Protein AF-A0A5K1E242-F1 (afdb_monomer_lite)

Foldseek 3Di:
DPVVVVVVVCVVQVVDADPPDRDRPDPVVVVVVVVVVVVVVVVVVVVVCVVDPVVVVVVVVVVVVD

Structure (mmCIF, N/CA/C/O backbone):
data_AF-A0A5K1E242-F1
#
_entry.id   AF-A0A5K1E242-F1
#
loop_
_atom_site.group_PDB
_atom_site.id
_atom_site.type_symbol
_atom_site.label_atom_id
_atom_site.label_alt_id
_atom_site.label_comp_id
_atom_site.label_asym_id
_atom_site.label_entity_id
_atom_site.label_seq_id
_atom_site.pdbx_PDB_ins_code
_atom_site.Cartn_x
_atom_site.Cartn_y
_atom_site.Cartn_z
_atom_site.occupancy
_atom_site.B_iso_or_equiv
_atom_site.auth_seq_id
_atom_site.auth_comp_id
_atom_site.auth_asym_id
_atom_site.auth_atom_id
_atom_site.pdbx_PDB_model_num
ATOM 1 N N . MET A 1 1 ? 3.771 -15.415 8.030 1.00 58.16 1 MET A N 1
ATOM 2 C CA . MET A 1 1 ? 3.932 -15.057 9.460 1.00 58.16 1 MET A CA 1
ATOM 3 C C . MET A 1 1 ? 3.160 -13.804 9.902 1.00 58.16 1 MET A C 1
ATOM 5 O O . MET A 1 1 ? 3.026 -13.610 11.097 1.00 58.16 1 MET A O 1
ATOM 9 N N . ILE A 1 2 ? 2.581 -12.994 9.003 1.00 64.38 2 ILE A N 1
ATOM 10 C CA . ILE A 1 2 ? 1.919 -11.723 9.379 1.00 64.38 2 ILE A CA 1
ATOM 11 C C . ILE A 1 2 ? 0.409 -11.900 9.653 1.00 64.38 2 ILE A C 1
ATOM 13 O O . ILE A 1 2 ? -0.117 -11.369 10.626 1.00 64.38 2 ILE A O 1
ATOM 17 N N . VAL A 1 3 ? -0.280 -12.724 8.851 1.00 72.25 3 VAL A N 1
ATOM 18 C CA . VAL A 1 3 ? -1.744 -12.925 8.932 1.00 72.25 3 VAL A CA 1
ATOM 19 C C . VAL A 1 3 ? -2.187 -13.560 10.257 1.00 72.25 3 VAL A C 1
ATOM 21 O O . VAL A 1 3 ? -3.184 -13.143 10.836 1.00 72.25 3 VAL A O 1
ATOM 24 N N . GLY A 1 4 ? -1.425 -14.530 10.775 1.00 74.12 4 GLY A N 1
ATOM 25 C CA . GLY A 1 4 ? -1.753 -15.206 12.036 1.00 74.12 4 GLY A CA 1
ATOM 26 C C . GLY A 1 4 ? -1.650 -14.290 13.260 1.00 74.12 4 GLY A C 1
ATOM 27 O O . 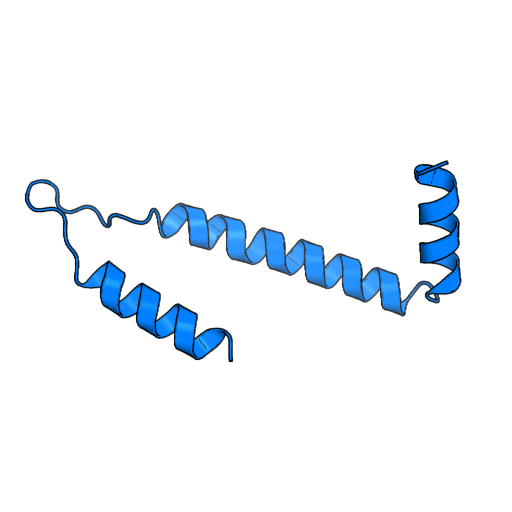GLY A 1 4 ? -2.533 -14.314 14.111 1.00 74.12 4 GLY A O 1
ATOM 28 N N . ALA A 1 5 ? -0.622 -13.435 13.313 1.00 71.25 5 ALA A N 1
ATOM 29 C CA . ALA A 1 5 ? -0.423 -12.476 14.402 1.00 71.25 5 ALA A CA 1
ATOM 30 C C . ALA A 1 5 ? -1.439 -11.320 14.358 1.00 71.25 5 ALA A C 1
ATOM 32 O O . ALA A 1 5 ? -1.945 -10.893 15.396 1.00 71.25 5 ALA A O 1
ATOM 33 N N . ALA A 1 6 ? -1.791 -10.838 13.161 1.00 66.31 6 ALA A N 1
ATOM 34 C CA . ALA A 1 6 ? -2.854 -9.848 12.997 1.00 66.31 6 ALA A CA 1
ATOM 35 C C . ALA A 1 6 ? -4.216 -10.425 13.420 1.00 66.31 6 ALA A C 1
ATOM 37 O O . ALA A 1 6 ? -4.935 -9.799 14.197 1.00 66.31 6 ALA A O 1
ATOM 38 N N . GLY A 1 7 ? -4.535 -11.653 12.994 1.00 70.81 7 GLY A N 1
ATOM 39 C CA . GLY A 1 7 ? -5.780 -12.333 13.355 1.00 70.81 7 GLY A CA 1
ATOM 40 C C . GLY A 1 7 ? -5.924 -12.574 14.859 1.00 70.81 7 GLY A C 1
ATOM 41 O O . GLY A 1 7 ? -6.985 -12.302 15.420 1.00 70.81 7 GLY A O 1
ATOM 42 N N . SER A 1 8 ? -4.855 -13.006 15.541 1.00 68.69 8 SER A N 1
ATOM 43 C CA . SER A 1 8 ? -4.886 -13.183 16.998 1.00 68.69 8 SER A CA 1
ATOM 44 C C . SER A 1 8 ? -5.059 -11.851 17.723 1.00 68.69 8 SER A C 1
ATOM 46 O O . SER A 1 8 ? -5.869 -11.753 18.639 1.00 68.69 8 SER A O 1
ATOM 48 N N . THR A 1 9 ? -4.359 -10.804 17.289 1.00 66.81 9 THR A N 1
ATOM 49 C CA . THR A 1 9 ? -4.434 -9.477 17.919 1.00 66.81 9 THR A CA 1
ATOM 50 C C . THR A 1 9 ? -5.820 -8.857 17.745 1.00 66.81 9 THR A C 1
ATOM 52 O O . THR A 1 9 ? -6.366 -8.323 18.706 1.00 66.81 9 THR A O 1
ATOM 55 N N . VAL A 1 10 ? -6.435 -8.997 16.566 1.00 63.84 10 VAL A N 1
ATOM 56 C CA . VAL A 1 10 ? -7.822 -8.579 16.307 1.00 63.84 10 VAL A CA 1
ATOM 57 C C . VAL A 1 10 ? -8.798 -9.379 17.169 1.00 63.84 10 VAL A C 1
ATOM 59 O O . VAL A 1 10 ? -9.645 -8.781 17.823 1.00 63.84 10 VAL A O 1
ATOM 62 N N . TYR A 1 11 ? -8.648 -10.704 17.256 1.00 64.62 11 TYR A N 1
ATOM 63 C CA . TYR A 1 11 ? -9.522 -11.553 18.072 1.00 64.62 11 TYR A CA 1
ATOM 64 C C . TYR A 1 11 ? -9.443 -11.234 19.575 1.00 64.62 11 TYR A C 1
ATOM 66 O O . TYR A 1 11 ? -10.469 -11.199 20.259 1.00 64.62 11 TYR A O 1
ATOM 74 N N . TYR A 1 12 ? -8.242 -10.953 20.089 1.00 64.00 12 TYR A N 1
ATOM 75 C CA . TYR A 1 12 ? -8.050 -10.527 21.477 1.00 64.00 12 TYR A CA 1
ATOM 76 C C . TYR A 1 12 ? -8.585 -9.106 21.731 1.00 64.00 12 TYR A C 1
ATOM 78 O O . TYR A 1 12 ? -9.264 -8.897 22.735 1.00 64.00 12 TYR A O 1
ATOM 86 N N . ASN A 1 13 ? -8.357 -8.151 20.819 1.00 64.19 13 ASN A N 1
ATOM 87 C CA . ASN A 1 13 ? -8.836 -6.769 20.971 1.00 64.19 13 ASN A CA 1
ATOM 88 C C . ASN A 1 13 ? -10.360 -6.632 20.787 1.00 64.19 13 ASN A C 1
ATOM 90 O O . ASN A 1 13 ? -10.969 -5.810 21.461 1.00 64.19 13 ASN A O 1
ATOM 94 N N . LEU A 1 14 ? -11.007 -7.477 19.973 1.00 61.25 14 LEU A N 1
ATOM 95 C CA . LEU A 1 14 ? -12.476 -7.524 19.844 1.00 61.25 14 LEU A CA 1
ATOM 96 C C . LEU A 1 14 ? -13.181 -8.038 21.106 1.00 61.25 14 LEU A C 1
ATOM 98 O O . LEU A 1 14 ? -14.329 -7.674 21.370 1.00 61.25 14 LEU A O 1
ATOM 102 N N . ARG A 1 15 ? -12.516 -8.912 21.872 1.00 57.72 15 ARG A N 1
ATOM 103 C CA . ARG A 1 15 ? -13.044 -9.447 23.137 1.00 57.72 15 ARG A CA 1
ATOM 104 C C . ARG A 1 15 ? -12.892 -8.477 24.311 1.00 57.72 15 ARG A C 1
ATOM 106 O O . ARG A 1 15 ? -13.578 -8.657 25.314 1.00 57.72 15 ARG A O 1
ATOM 113 N N . LEU A 1 16 ? -12.054 -7.447 24.192 1.00 55.28 16 LEU A N 1
ATOM 114 C CA . LEU A 1 16 ? -11.905 -6.383 25.184 1.00 55.28 16 LEU A CA 1
ATOM 115 C C . LEU A 1 16 ? -12.875 -5.240 24.848 1.00 55.28 16 LEU A C 1
ATOM 117 O O . LEU A 1 16 ? -12.592 -4.379 24.021 1.00 55.28 16 LEU A O 1
ATOM 121 N N . ARG A 1 17 ? -14.058 -5.257 25.472 1.00 54.38 17 ARG A N 1
ATOM 122 C CA . ARG A 1 17 ? -15.069 -4.192 25.348 1.00 54.38 17 ARG A CA 1
ATOM 123 C C . ARG A 1 17 ? -14.894 -3.144 26.447 1.00 54.38 17 ARG A C 1
ATOM 125 O O . ARG A 1 17 ? -14.607 -3.492 27.591 1.00 54.38 17 ARG A O 1
ATOM 132 N N . HIS A 1 18 ? -15.107 -1.872 26.106 1.00 50.03 18 HIS A N 1
ATOM 133 C CA . HIS A 1 18 ? -15.115 -0.778 27.076 1.00 50.03 18 HIS A CA 1
ATOM 134 C C . HIS A 1 18 ? -16.202 -1.005 28.153 1.00 50.03 18 HIS A C 1
ATOM 136 O O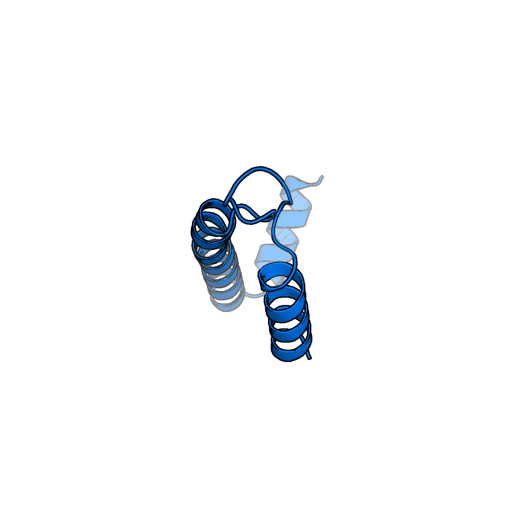 . HIS A 1 18 ? -17.338 -1.321 27.797 1.00 50.03 18 HIS A O 1
ATOM 142 N N . PRO A 1 19 ? -15.907 -0.815 29.457 1.00 55.00 19 PRO A N 1
ATOM 143 C CA . PRO A 1 19 ? -16.878 -1.039 30.537 1.00 55.00 19 PRO A CA 1
ATOM 144 C C . PRO A 1 19 ? -18.069 -0.065 30.561 1.00 55.00 19 PRO A C 1
ATOM 146 O O . PRO A 1 19 ? -19.040 -0.322 31.264 1.00 55.00 19 PRO A O 1
ATOM 149 N N . THR A 1 20 ? -18.005 1.058 29.836 1.00 51.81 20 THR A N 1
ATOM 150 C CA . THR A 1 20 ? -18.985 2.160 29.939 1.00 51.81 20 THR A CA 1
ATOM 151 C C . THR A 1 20 ? -19.569 2.640 28.607 1.00 51.81 20 THR A C 1
ATOM 153 O O . THR A 1 20 ? -20.579 3.336 28.619 1.00 51.81 20 THR A O 1
ATOM 156 N N . LEU A 1 21 ? -19.000 2.260 27.459 1.00 49.69 21 LEU A N 1
ATOM 157 C CA . LEU A 1 21 ? -19.461 2.674 26.129 1.00 49.69 21 LEU A CA 1
ATOM 158 C C . LEU A 1 21 ? -19.323 1.488 25.155 1.00 49.69 21 LEU A C 1
ATOM 160 O O . LEU A 1 21 ? -18.256 0.878 25.109 1.00 49.69 21 LEU A O 1
ATOM 164 N N . PRO A 1 22 ? -20.362 1.131 24.375 1.00 54.38 22 PRO A N 1
ATOM 165 C CA . PRO A 1 22 ? -20.353 -0.019 23.470 1.00 54.38 22 PRO A CA 1
ATOM 166 C C . PRO A 1 22 ? -19.593 0.291 22.169 1.00 54.38 22 PRO A C 1
ATOM 168 O O . PRO A 1 22 ? -20.111 0.073 21.078 1.00 54.38 22 PRO A O 1
ATOM 171 N N . LEU A 1 23 ? -18.375 0.826 22.279 1.00 54.19 23 LEU A N 1
ATOM 172 C CA . LEU A 1 23 ? -17.503 1.109 21.145 1.00 54.19 23 LEU A CA 1
ATOM 173 C C . LEU A 1 23 ? -16.222 0.260 21.240 1.00 54.19 23 LEU A C 1
ATOM 175 O O . LEU A 1 23 ? -15.679 0.085 22.336 1.00 54.19 23 LEU A O 1
ATOM 179 N N . PRO A 1 24 ? -15.752 -0.320 20.121 1.00 56.47 24 PRO A N 1
ATOM 180 C CA . PRO A 1 24 ? -14.456 -0.987 20.062 1.00 56.47 24 PRO A CA 1
ATOM 181 C C . PRO A 1 24 ? -13.319 0.020 20.314 1.00 56.47 24 PRO A C 1
ATOM 183 O O . PRO A 1 24 ? -13.401 1.165 19.895 1.00 56.47 24 PRO A O 1
ATOM 186 N N . ILE A 1 25 ? -12.251 -0.415 20.995 1.00 57.50 25 ILE A N 1
ATOM 187 C CA . ILE A 1 25 ? -11.066 0.414 21.319 1.00 57.50 25 ILE A CA 1
ATOM 188 C C . ILE A 1 25 ? -10.288 0.820 20.053 1.00 57.50 25 ILE A C 1
ATOM 190 O O . ILE A 1 25 ? -9.573 1.816 20.043 1.00 57.50 25 ILE A O 1
ATOM 194 N N . ILE A 1 26 ? -10.416 0.027 18.988 1.00 62.34 26 ILE A N 1
ATOM 195 C CA . ILE A 1 26 ? -9.789 0.266 17.692 1.00 62.34 26 ILE A CA 1
ATOM 196 C C . ILE A 1 26 ? -10.863 0.782 16.737 1.00 62.34 26 ILE A C 1
ATOM 198 O O . ILE A 1 26 ? -11.878 0.111 16.529 1.00 62.34 26 ILE A O 1
ATOM 202 N N . ASP A 1 27 ? -10.600 1.927 16.106 1.00 67.12 27 ASP A N 1
ATOM 203 C CA . ASP A 1 27 ? -11.393 2.450 14.993 1.00 67.12 27 ASP A CA 1
ATOM 204 C C . ASP A 1 27 ? -11.149 1.598 13.742 1.00 67.12 27 ASP A C 1
ATOM 206 O O . ASP A 1 27 ? -10.376 1.938 12.841 1.00 67.12 27 ASP A O 1
ATOM 210 N N . TYR A 1 28 ? -11.799 0.434 13.708 1.00 66.06 28 TYR A N 1
ATOM 211 C CA . TYR A 1 28 ? -11.701 -0.511 12.599 1.00 66.06 28 TYR A CA 1
ATOM 212 C C . TYR A 1 28 ? -12.150 0.104 11.274 1.00 66.06 28 TYR A C 1
ATOM 214 O O . TYR A 1 28 ? -11.601 -0.263 10.245 1.00 66.06 28 TYR A O 1
ATOM 222 N N . ASP A 1 29 ? -13.079 1.058 11.298 1.00 64.50 29 ASP A N 1
ATOM 223 C CA . ASP A 1 29 ? -13.556 1.762 10.102 1.00 64.50 29 ASP A CA 1
ATOM 224 C C . ASP A 1 29 ? -12.434 2.596 9.460 1.00 64.50 29 ASP A C 1
ATOM 226 O O . ASP A 1 29 ? -12.210 2.561 8.250 1.00 64.50 29 ASP A O 1
ATOM 230 N N . LEU A 1 30 ? -11.634 3.267 10.295 1.00 67.38 30 LEU A N 1
ATOM 231 C CA . LEU A 1 30 ? -10.491 4.057 9.852 1.00 67.38 30 LEU A CA 1
ATOM 232 C C . LEU A 1 30 ? -9.335 3.161 9.381 1.00 67.38 30 LEU A C 1
ATOM 234 O O . LEU A 1 30 ? -8.713 3.427 8.351 1.00 67.38 30 LEU A O 1
ATOM 238 N N . ALA A 1 31 ? -9.071 2.060 10.088 1.00 73.62 31 ALA A N 1
ATOM 239 C CA . ALA A 1 31 ? -8.072 1.077 9.671 1.00 73.62 31 ALA A CA 1
ATOM 240 C C . ALA A 1 31 ? -8.442 0.421 8.327 1.00 73.62 31 ALA A C 1
ATOM 242 O O . ALA A 1 31 ? -7.580 0.278 7.457 1.00 73.62 31 ALA A O 1
ATOM 243 N N . LEU A 1 32 ? -9.720 0.079 8.127 1.00 71.38 32 LEU A N 1
ATOM 244 C CA . LEU A 1 32 ? -10.218 -0.499 6.878 1.00 71.38 32 LEU A CA 1
ATOM 245 C C . LEU A 1 32 ? -10.174 0.502 5.718 1.00 71.38 32 LEU A C 1
ATOM 247 O O . LEU A 1 32 ? -10.013 0.077 4.579 1.00 71.38 32 LEU A O 1
ATOM 251 N N . LEU A 1 33 ? -10.281 1.806 5.993 1.00 77.38 33 LEU A N 1
ATOM 252 C CA . LEU A 1 33 ? -10.131 2.866 4.994 1.00 77.38 33 LEU A CA 1
ATOM 253 C C . LEU A 1 33 ? -8.668 3.032 4.546 1.00 77.38 33 LEU A C 1
ATOM 255 O O . LEU A 1 33 ? -8.393 3.196 3.356 1.00 77.38 33 LEU A O 1
ATOM 259 N N . PHE A 1 34 ? -7.713 2.946 5.478 1.00 74.06 34 PHE A N 1
ATOM 260 C CA . PHE A 1 34 ? -6.286 3.100 5.168 1.00 74.06 34 PHE A CA 1
ATOM 261 C C . PHE A 1 34 ? -5.641 1.845 4.568 1.00 74.06 34 PHE A C 1
ATOM 263 O O . PHE A 1 34 ? -4.741 1.960 3.732 1.00 74.06 34 PHE A O 1
ATOM 270 N N . GLN A 1 35 ? -6.104 0.651 4.944 1.00 79.38 35 GLN A N 1
ATOM 271 C CA . GLN A 1 35 ? -5.601 -0.629 4.434 1.00 79.38 35 GLN A CA 1
ATOM 272 C C . GLN A 1 35 ? -5.554 -0.708 2.884 1.00 79.38 35 GLN A C 1
ATOM 274 O O . GLN A 1 35 ? -4.489 -1.029 2.348 1.00 79.38 35 GLN A O 1
ATOM 279 N N . PRO A 1 36 ? -6.633 -0.402 2.129 1.00 77.88 36 PRO A N 1
ATOM 280 C CA . PRO A 1 36 ? -6.621 -0.443 0.668 1.00 77.88 36 PRO A CA 1
ATOM 281 C C . PRO A 1 36 ? -5.766 0.672 0.061 1.00 77.88 36 PRO A C 1
ATOM 283 O O . PRO A 1 36 ? -5.083 0.433 -0.929 1.00 77.88 36 PRO A O 1
ATOM 286 N N . MET A 1 37 ? -5.733 1.864 0.662 1.00 82.69 37 MET A N 1
ATOM 287 C CA . MET A 1 37 ? -4.922 2.979 0.164 1.00 82.69 37 MET A CA 1
ATOM 288 C C . MET A 1 37 ? -3.416 2.672 0.244 1.00 82.69 37 MET A C 1
ATOM 290 O O . MET A 1 37 ? -2.676 2.942 -0.702 1.00 82.69 37 MET A O 1
ATOM 294 N N . LEU A 1 38 ? -2.972 2.028 1.329 1.00 82.44 38 LEU A N 1
ATOM 295 C CA . LEU A 1 38 ? -1.593 1.553 1.479 1.00 82.44 38 LEU A CA 1
ATOM 296 C C . LEU A 1 38 ? -1.266 0.423 0.496 1.00 82.44 38 LEU A C 1
ATOM 298 O O . LEU A 1 38 ? -0.215 0.449 -0.143 1.00 82.44 38 LEU A O 1
ATOM 302 N N . MET A 1 39 ? -2.171 -0.548 0.332 1.00 85.62 39 MET A N 1
ATOM 303 C CA . MET A 1 39 ? -1.985 -1.635 -0.636 1.00 85.62 39 MET A CA 1
ATOM 304 C C . MET A 1 39 ? -1.896 -1.125 -2.078 1.00 85.62 39 MET A C 1
ATOM 306 O O . MET A 1 39 ? -1.053 -1.605 -2.836 1.00 85.62 39 MET A O 1
ATOM 310 N N . LEU A 1 40 ? -2.700 -0.123 -2.447 1.00 85.56 40 LEU A N 1
ATOM 311 C CA . LEU A 1 40 ? -2.628 0.522 -3.757 1.00 85.56 40 LEU A CA 1
ATOM 312 C C . LEU A 1 40 ? -1.268 1.192 -3.971 1.00 85.56 40 LEU A C 1
ATOM 314 O O . LEU A 1 40 ? -0.625 0.926 -4.985 1.00 85.56 40 LEU A O 1
ATOM 318 N N . GLY A 1 41 ? -0.780 1.967 -2.999 1.00 85.50 41 GLY A N 1
ATOM 319 C CA . GLY A 1 41 ? 0.543 2.596 -3.076 1.00 85.50 41 GLY A CA 1
ATOM 320 C C . GLY A 1 41 ? 1.677 1.583 -3.257 1.00 85.50 41 GLY A C 1
ATOM 321 O O . GLY A 1 41 ? 2.539 1.768 -4.115 1.00 85.50 41 GLY A O 1
ATOM 322 N N . ILE A 1 42 ? 1.636 0.471 -2.517 1.00 86.31 42 ILE A N 1
ATOM 323 C CA . ILE A 1 42 ? 2.627 -0.609 -2.639 1.00 86.31 42 ILE A CA 1
ATOM 324 C C . ILE A 1 42 ? 2.525 -1.283 -4.012 1.00 86.31 42 ILE A C 1
ATOM 326 O O . ILE A 1 42 ? 3.543 -1.489 -4.664 1.00 86.31 42 ILE A O 1
ATOM 330 N N . SER A 1 43 ? 1.316 -1.594 -4.488 1.00 83.75 43 SER A N 1
ATOM 331 C CA . SER A 1 43 ? 1.124 -2.245 -5.792 1.00 83.75 43 SER A CA 1
ATOM 332 C C . SER A 1 43 ? 1.600 -1.379 -6.962 1.00 83.75 43 SER A C 1
ATOM 334 O O . SER A 1 43 ? 2.242 -1.887 -7.880 1.00 83.75 43 SER A O 1
ATOM 336 N N . ILE A 1 44 ? 1.360 -0.066 -6.891 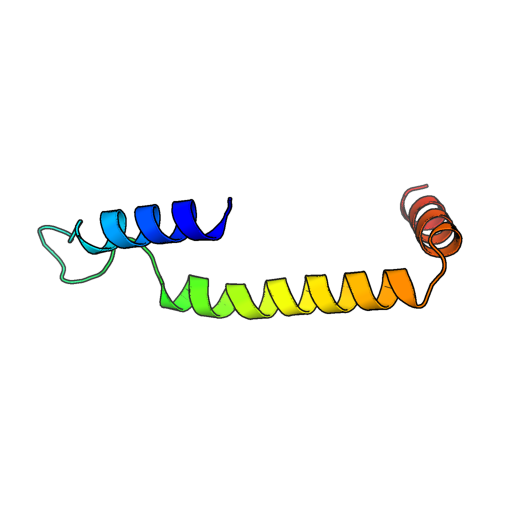1.00 85.12 44 ILE A N 1
ATOM 337 C CA . ILE A 1 44 ? 1.837 0.907 -7.873 1.00 85.12 44 ILE A CA 1
ATOM 338 C C . ILE A 1 44 ? 3.363 0.995 -7.798 1.00 85.12 44 ILE A C 1
ATOM 340 O O . ILE A 1 44 ? 4.023 0.866 -8.823 1.00 85.12 44 ILE A O 1
ATOM 344 N N . GLY A 1 45 ? 3.939 1.130 -6.600 1.00 80.56 45 GLY A N 1
ATOM 345 C CA . GLY A 1 45 ? 5.392 1.178 -6.415 1.00 80.56 45 GLY A CA 1
ATOM 346 C C . GLY A 1 45 ? 6.108 -0.068 -6.946 1.00 80.56 45 GLY A C 1
ATOM 347 O O . GLY A 1 45 ? 7.124 0.048 -7.627 1.00 80.56 45 GLY A O 1
ATOM 348 N N . VAL A 1 46 ? 5.542 -1.255 -6.712 1.00 80.44 46 VAL A N 1
ATOM 349 C CA . VAL A 1 46 ? 6.069 -2.522 -7.244 1.00 80.44 46 VAL A CA 1
ATOM 350 C C . VAL A 1 46 ? 5.921 -2.587 -8.765 1.00 80.44 46 VAL A C 1
ATOM 352 O O . VAL A 1 46 ? 6.871 -2.960 -9.445 1.00 80.44 46 VAL A O 1
ATOM 355 N N . ALA A 1 47 ? 4.782 -2.179 -9.332 1.00 80.06 47 ALA A N 1
ATOM 356 C CA . ALA A 1 47 ? 4.610 -2.138 -10.785 1.00 80.06 47 ALA A CA 1
ATOM 357 C C . ALA A 1 47 ? 5.614 -1.184 -11.456 1.00 80.06 47 ALA A C 1
ATOM 359 O O . ALA A 1 47 ? 6.214 -1.532 -12.472 1.00 80.06 47 ALA A O 1
ATOM 360 N N . PHE A 1 48 ? 5.859 -0.016 -10.858 1.00 73.38 48 PHE A N 1
ATOM 361 C CA . PHE A 1 48 ? 6.880 0.926 -11.320 1.00 73.38 48 PHE A CA 1
ATOM 362 C C . PHE A 1 48 ? 8.299 0.351 -11.224 1.00 73.38 48 PHE A C 1
ATOM 364 O O . PHE A 1 48 ? 9.096 0.591 -12.127 1.00 73.38 48 PHE A O 1
ATOM 371 N N . ASN A 1 49 ? 8.607 -0.433 -10.188 1.00 75.12 49 ASN A N 1
ATOM 372 C CA . ASN A 1 49 ? 9.893 -1.120 -10.046 1.00 75.12 49 ASN A CA 1
ATOM 373 C C . ASN A 1 49 ? 10.097 -2.247 -11.080 1.00 75.12 49 ASN A C 1
ATOM 375 O O . ASN A 1 49 ? 11.219 -2.480 -11.504 1.00 75.12 49 ASN A O 1
ATOM 379 N N . VAL A 1 50 ? 9.033 -2.911 -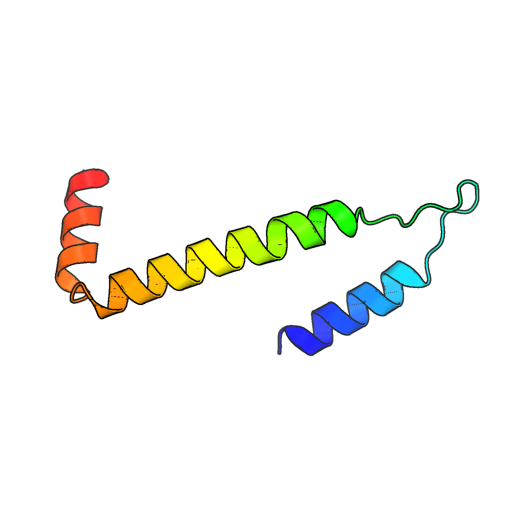11.546 1.00 72.31 50 VAL A N 1
ATOM 380 C CA . VAL A 1 50 ? 9.148 -3.917 -12.622 1.00 72.31 50 VAL A CA 1
ATOM 381 C C . VAL A 1 50 ? 9.280 -3.265 -14.004 1.00 72.31 50 VAL A C 1
ATOM 383 O O . VAL A 1 50 ? 9.994 -3.778 -14.864 1.00 72.31 50 VAL A O 1
ATOM 386 N N . VAL A 1 51 ? 8.595 -2.140 -14.242 1.00 69.38 51 VAL A N 1
ATOM 387 C CA . VAL A 1 51 ? 8.624 -1.434 -15.539 1.00 69.38 51 VAL A CA 1
ATOM 388 C C . VAL A 1 51 ? 9.919 -0.641 -15.725 1.00 69.38 51 VAL A C 1
ATOM 390 O O . VAL A 1 51 ? 10.472 -0.611 -16.826 1.00 69.38 51 VAL A O 1
ATOM 393 N N . PHE A 1 52 ? 10.422 -0.010 -14.666 1.00 62.66 52 PHE A N 1
ATOM 394 C CA . PHE A 1 52 ? 11.713 0.658 -14.679 1.00 62.66 52 PHE A CA 1
ATOM 395 C C . PHE A 1 52 ? 12.761 -0.250 -14.063 1.00 62.66 52 PHE A C 1
ATOM 397 O O . PHE A 1 52 ? 12.729 -0.499 -12.867 1.00 62.66 52 PHE A O 1
ATOM 404 N N . ALA A 1 53 ? 13.716 -0.702 -14.876 1.00 64.19 53 ALA A N 1
ATOM 405 C CA . ALA A 1 53 ? 14.852 -1.472 -14.389 1.00 64.19 53 ALA A CA 1
ATOM 406 C C . ALA A 1 53 ? 15.473 -0.787 -13.156 1.00 64.19 53 ALA A C 1
ATOM 408 O O . ALA A 1 53 ? 15.663 0.433 -13.171 1.00 64.19 53 ALA A O 1
ATOM 409 N N . ASP A 1 54 ? 15.783 -1.558 -12.107 1.00 65.00 54 ASP A N 1
ATOM 410 C CA . ASP A 1 54 ? 16.159 -1.066 -10.768 1.00 65.00 54 ASP A CA 1
ATOM 411 C C . ASP A 1 54 ? 17.220 0.051 -10.769 1.00 65.00 54 ASP A C 1
ATOM 413 O O . ASP A 1 54 ? 17.229 0.933 -9.904 1.00 65.00 54 ASP A O 1
ATOM 417 N N . TRP A 1 55 ? 18.092 0.061 -11.781 1.00 65.69 55 TRP A N 1
ATOM 418 C CA . TRP A 1 55 ? 19.104 1.095 -11.979 1.00 65.69 55 TRP A CA 1
ATOM 419 C C .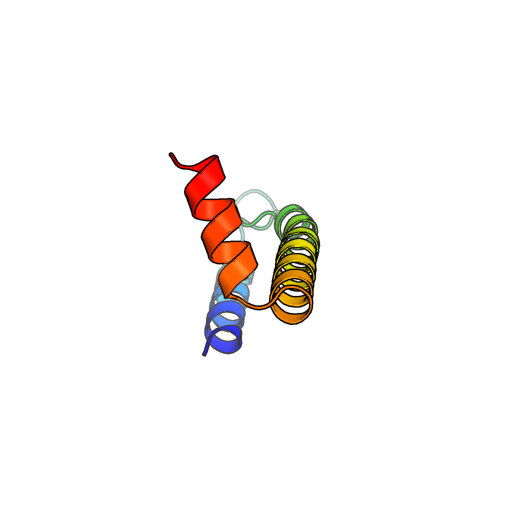 TRP A 1 55 ? 18.504 2.494 -12.175 1.00 65.69 55 TRP A C 1
ATOM 421 O O . TRP A 1 55 ? 19.064 3.461 -11.668 1.00 65.69 55 TRP A O 1
ATOM 431 N N . MET A 1 56 ? 17.359 2.635 -12.847 1.00 65.69 56 MET A N 1
ATOM 432 C CA . MET A 1 56 ? 16.772 3.946 -13.127 1.00 65.69 56 MET A CA 1
ATOM 433 C C . MET A 1 56 ? 16.039 4.526 -11.915 1.00 65.69 56 MET A C 1
ATOM 435 O O . MET A 1 56 ? 16.098 5.733 -11.688 1.00 65.69 56 MET A O 1
ATOM 439 N N . VAL A 1 57 ? 15.429 3.671 -11.085 1.00 70.94 57 VAL A N 1
ATOM 440 C CA . VAL A 1 57 ? 14.887 4.079 -9.777 1.00 70.94 57 VAL A CA 1
ATOM 441 C C . VAL A 1 57 ? 16.022 4.536 -8.862 1.00 70.94 57 VAL A C 1
ATOM 443 O O . VAL A 1 57 ? 15.919 5.585 -8.233 1.00 70.94 57 VAL A O 1
ATOM 446 N N . THR A 1 58 ? 17.135 3.798 -8.842 1.00 76.06 58 THR A N 1
ATOM 447 C CA . THR A 1 58 ? 18.322 4.151 -8.049 1.00 76.06 58 THR A CA 1
ATOM 448 C C . THR A 1 58 ? 18.922 5.488 -8.497 1.00 76.06 58 THR A C 1
ATOM 450 O O . THR A 1 58 ? 19.234 6.328 -7.658 1.00 76.06 58 THR A O 1
ATOM 453 N N . VAL A 1 59 ? 19.018 5.738 -9.809 1.00 77.50 59 VAL A N 1
ATOM 454 C CA . VAL A 1 59 ? 19.483 7.025 -10.362 1.00 77.50 59 VAL A CA 1
ATOM 455 C C . VAL A 1 59 ? 18.526 8.172 -10.024 1.00 77.50 59 VAL A C 1
ATOM 457 O O . VAL A 1 59 ? 18.984 9.232 -9.604 1.00 77.50 59 VAL A O 1
ATOM 460 N N . LEU A 1 60 ? 17.210 7.974 -10.148 1.00 76.75 60 LEU A N 1
ATOM 461 C CA . LEU A 1 60 ? 16.216 8.985 -9.774 1.00 76.75 60 LEU A CA 1
ATOM 462 C C . LEU A 1 60 ? 16.314 9.344 -8.283 1.00 76.75 60 LEU A C 1
ATOM 464 O O . LEU A 1 60 ? 16.245 10.516 -7.921 1.00 76.75 60 LEU A O 1
ATOM 468 N N . LEU A 1 61 ? 16.511 8.340 -7.427 1.00 80.12 61 LEU A N 1
ATOM 469 C CA . LEU A 1 61 ? 16.644 8.523 -5.984 1.00 80.12 61 LEU A CA 1
ATOM 470 C C . LEU A 1 61 ? 17.939 9.271 -5.633 1.00 80.12 61 LEU A C 1
ATOM 472 O O . LEU A 1 61 ? 17.896 10.170 -4.801 1.00 80.12 61 LEU A O 1
ATOM 476 N N . ILE A 1 62 ? 19.050 8.981 -6.324 1.00 83.69 62 ILE A N 1
ATOM 477 C CA . ILE A 1 62 ? 20.308 9.740 -6.209 1.00 83.69 62 ILE A CA 1
ATOM 478 C C . ILE A 1 62 ? 20.110 11.210 -6.608 1.00 83.69 62 ILE A C 1
ATOM 480 O O . ILE A 1 62 ? 20.598 12.084 -5.906 1.00 83.69 62 ILE A O 1
ATOM 484 N N . VAL A 1 63 ? 19.383 11.500 -7.692 1.00 85.44 63 VAL A N 1
ATOM 485 C CA . VAL A 1 63 ? 19.143 12.884 -8.153 1.00 85.44 63 VAL A CA 1
ATOM 486 C C . VAL A 1 63 ? 18.221 13.668 -7.211 1.00 85.44 63 VAL A C 1
ATOM 488 O O . VAL A 1 63 ? 18.390 14.871 -7.072 1.00 85.44 63 VAL A O 1
ATOM 491 N N . ILE A 1 64 ? 17.239 13.017 -6.582 1.00 87.00 64 ILE A N 1
ATOM 492 C CA . ILE A 1 64 ? 16.295 13.679 -5.663 1.00 87.00 64 ILE A CA 1
ATOM 493 C C . ILE A 1 64 ? 16.912 13.935 -4.278 1.00 87.00 64 ILE A C 1
ATOM 495 O O . ILE A 1 64 ? 16.556 14.918 -3.631 1.00 87.00 64 ILE A O 1
ATOM 499 N N . PHE A 1 65 ? 17.777 13.037 -3.795 1.00 81.06 65 PHE A N 1
ATOM 500 C CA . PHE A 1 65 ? 18.376 13.120 -2.454 1.00 81.06 65 PHE A CA 1
ATOM 501 C C . PHE A 1 65 ? 19.758 13.792 -2.403 1.00 81.06 65 PHE A C 1
ATOM 503 O O . PHE A 1 65 ? 20.284 13.963 -1.300 1.00 81.06 65 PHE A O 1
ATOM 510 N N . MET A 1 66 ? 20.348 14.146 -3.548 1.00 67.88 66 MET A N 1
ATOM 511 C CA . MET A 1 66 ? 21.560 14.971 -3.636 1.00 67.88 66 MET A CA 1
ATOM 512 C C . MET A 1 66 ? 21.197 16.454 -3.734 1.00 67.88 66 MET A C 1
ATOM 514 O O . MET A 1 66 ? 21.889 17.257 -3.070 1.00 67.88 66 MET A O 1
#

pLDDT: mean 70.09, std 10.24, range [49.69, 87.0]

Secondary structure (DSSP, 8-state):
-HHHHHHHHHHHHHH---SSSS--SS-HHHHHHHHHHHHHHHHHHHHHHHHS-HHHHHHHHHHHH-

Sequence (66 aa):
MIVGAAGSTVYYNLRLRHPTLPLPIIDYDLALLFQPMLMLGISIGVAFNVVFADWMVTVLLIVIFM

Radius of gyra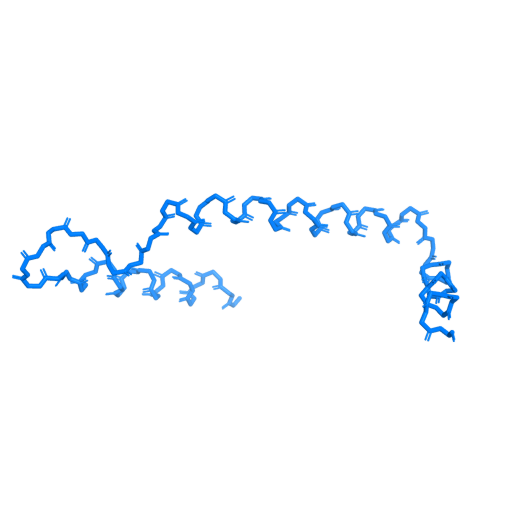tion: 19.3 Å; chains: 1; bounding box: 42×30×46 Å

Organism: NCBI:txid210225

=== Feature glossary ===
Legend for the data blocks above and below:

— What the protein is —

The amino-acid sequence is the protein's primary structure: the linear order of residues from the N-terminus to the C-terminus, written in one-letter code. Everything else here — the 3D coordinates, the secondary structure, the domain annotations — is ultimately a consequence of this string.

Database cross-references. InterPro integrates a dozen domain/family signature databases into unified entries with residue-range hits. GO terms attach function/process/location labels with evidence codes. CATH codes position the fold in a four-level structural taxonomy. Organism is the NCBI-taxonomy species name.

— Where its atoms are —

The mmCIF block holds the 3D Cartesian coordinates of each backbone atom (N, Cα, C, O) in ångströms. mmCIF is the PDB's canonical archive format — a tagged-loop text representation of the atomic model.

The six renders are orthographic views along the three Cartesian axes in both directions. Representation (cartoon, sticks, or surface) and color scheme (sequence-rainbow or by-chain) vary across proteins so the training set covers all the common visualization conventions.

— Local backbone conformation —

Secondary structure is the local, repeating backbone conformation. DSSP classifies it into eight states by reading the hydrogen-bond network: three helix types (H, G, I), two β types (E, B), two non-regular types (T, S), and unstructured coil (-).

SS3 is a coarse helix/strand/coil call (letters a/b/c) made by the P-SEA algorithm from inter-Cα distances and dihedrals. It is less detailed than DSSP but needs only Cα positions.

Backbone dihedral angles. Every residue except chain termini has a φ (preceding-C → N → Cα → C) and a ψ (N → Cα → C → next-N). They are reported in degrees following the IUPAC sign convention. Secondary structure is essentially a statement about which (φ, ψ) basin each residue occupies.

— Global shape and packing —

The geometric summary reports three shape descriptors. Rg (radius of gyration) measures how spread out the Cα atoms are about their centre of mass; compact globular proteins have small Rg, elongated or unfolded ones large. Cα contacts (<8 Å, |i−j|>4) count long-range residue pairs in spatial proximity — high for tightly packed folds, near zero for rods or random coil. The bounding-box extents give the protein's footprint along x, y, z in Å.

Solvent accessibility: the surface area of each residue that a 1.4 Å water probe can touch, in Å². When only backbone atoms are present the absolute values are lower than full-atom SASA (side chains contribute most of the area) and are flagged as backbone-only.

Plot images: a contact map (which residues are close in 3D, as an N×N binary image), a Ramachandran scatter (backbone torsion angles, revealing secondary-structure composition at a glance), and — for AlphaFold structures — a PAE heatmap (pairwise prediction confidence).

— Structural neighborhood —

Foldseek's 3Di representation compresses backbone geometry into a per-residue letter drawn from a learned twenty-state alphabet. It captures the tertiary interaction pattern around each residue — which residues are packed against it in space, regardless of where they are in sequence.

Structural nearest neighbors (via Foldseek easy-search vs the PDB). Reported per hit: target PDB id, E-value, and alignment TM-score. A TM-score above ~0.5 is the conventional threshold for 'same fold'.

— Confidence and disorder —

pLDDT (predicted Local Distance Difference Test) is AlphaFold's per-residue confidence score, ranging from 0 to 100. Values above 90 indicate high confidence (typically well-packed cores); 70–90 is confident; 50–70 low confidence; below 50 usually means the region is disordered or the prediction is unreliable there. AlphaFold stores pLDDT in the mmCIF B-factor column.

For experimental (PDB) structures, the B-factor (temperature factor) quantifies the positional spread of each atom in the crystal — a combination of thermal vibration and static disorder — in units of Å². High B-factors mark flexible loops or poorly resolved regions; low B-factors mark the rigid, well-ordered core.

Predicted Aligned Error (PAE) is an AlphaFold confidence matrix: entry (i, j) is the expected error in the position of residue j, in ångströms, when the prediction is superimposed on the true structure at residue i. Low PAE within a block of residues means that block is internally rigid and well-predicted; high PAE between two blocks means their relative placement is uncertain even if each block individually is confident.